Protein AF-A0A660PLL9-F1 (afdb_monomer_lite)

Radius of gyration: 13.32 Å; chains: 1; bounding box: 35×29×28 Å

Foldseek 3Di:
DPLVVQLVVLVVVCVVPVPDLVSLLSNLVSCVVVVVLVSVVVSLVVSCVSPVLRLSSLVSQLSSCVVVVVLVSNLVSVVSNLVRVPPPPCSVVSCVVSVCSVVD

pLDDT: mean 90.84, std 8.7, range [59.19, 98.12]

Structure (mmCIF, N/CA/C/O backbone):
data_AF-A0A660PLL9-F1
#
_entry.id   AF-A0A660PLL9-F1
#
loop_
_atom_site.group_PDB
_atom_site.id
_atom_site.type_symbol
_atom_site.label_atom_id
_atom_site.label_alt_id
_atom_site.label_comp_id
_atom_site.label_asym_id
_atom_site.label_entity_id
_atom_site.label_seq_id
_atom_site.pdbx_PDB_ins_code
_atom_site.Cartn_x
_atom_site.Cartn_y
_atom_site.Cartn_z
_atom_site.occupancy
_atom_site.B_iso_or_equiv
_atom_site.auth_seq_id
_atom_site.auth_comp_id
_atom_site.auth_asym_id
_atom_site.auth_atom_id
_atom_site.pdbx_PDB_model_num
ATOM 1 N N . GLY A 1 1 ? 3.786 17.195 -5.603 1.00 59.19 1 GLY A N 1
ATOM 2 C CA . GLY A 1 1 ? 5.044 16.504 -5.950 1.00 59.19 1 GLY A CA 1
ATOM 3 C C . GLY A 1 1 ? 4.997 16.076 -7.402 1.00 59.19 1 GLY A C 1
ATOM 4 O O . GLY A 1 1 ? 3.917 15.744 -7.876 1.00 59.19 1 GLY A O 1
ATOM 5 N N . ASN A 1 2 ? 6.122 16.110 -8.116 1.00 79.19 2 ASN A N 1
ATOM 6 C CA . ASN A 1 2 ? 6.181 15.694 -9.519 1.00 79.19 2 ASN A CA 1
ATOM 7 C C . ASN A 1 2 ? 6.336 14.163 -9.621 1.00 79.19 2 ASN A C 1
ATOM 9 O O . ASN A 1 2 ? 7.442 13.624 -9.657 1.00 79.19 2 ASN A O 1
ATOM 13 N N . TYR A 1 3 ? 5.212 13.444 -9.615 1.00 81.62 3 TYR A N 1
ATOM 14 C CA . TYR A 1 3 ? 5.205 11.974 -9.643 1.00 81.62 3 TYR A CA 1
ATOM 15 C C . TYR A 1 3 ? 5.671 11.387 -10.984 1.00 81.62 3 TYR A C 1
ATOM 17 O O . TYR A 1 3 ? 6.140 10.247 -11.025 1.00 81.62 3 TYR A O 1
ATOM 25 N N . ILE A 1 4 ? 5.594 12.166 -12.067 1.00 79.44 4 ILE A N 1
ATOM 26 C CA . ILE A 1 4 ? 6.080 11.774 -13.396 1.00 79.44 4 ILE A CA 1
ATOM 27 C C . ILE A 1 4 ? 7.610 11.697 -13.373 1.00 79.44 4 ILE A C 1
ATOM 29 O O . ILE A 1 4 ? 8.193 10.669 -13.727 1.00 79.44 4 ILE A O 1
ATOM 33 N N . GLU A 1 5 ? 8.265 12.744 -12.872 1.00 76.44 5 GLU A N 1
ATOM 34 C CA . GLU A 1 5 ? 9.718 12.756 -12.682 1.00 76.44 5 GLU A CA 1
ATOM 35 C C . GLU A 1 5 ? 10.170 11.687 -11.685 1.00 76.44 5 GLU A C 1
ATOM 37 O O . GLU A 1 5 ? 11.112 10.947 -11.974 1.00 76.44 5 GLU A O 1
ATOM 42 N N . ALA A 1 6 ? 9.452 11.516 -10.568 1.00 79.00 6 ALA A N 1
ATOM 43 C CA . ALA A 1 6 ? 9.747 10.456 -9.605 1.00 79.00 6 ALA A CA 1
ATOM 44 C C . ALA A 1 6 ? 9.722 9.065 -10.264 1.00 79.00 6 ALA A C 1
ATOM 46 O O . ALA A 1 6 ? 10.640 8.268 -10.071 1.00 79.00 6 ALA A O 1
ATOM 47 N N . THR A 1 7 ? 8.725 8.790 -11.109 1.00 80.44 7 THR A N 1
ATOM 48 C CA . THR A 1 7 ? 8.626 7.519 -11.846 1.00 80.44 7 THR A CA 1
ATOM 49 C C . THR A 1 7 ? 9.802 7.327 -12.803 1.00 80.44 7 THR A C 1
ATOM 51 O O . THR A 1 7 ? 10.340 6.222 -12.905 1.00 80.44 7 THR A O 1
ATOM 54 N N . ASN A 1 8 ? 10.247 8.391 -13.477 1.00 81.31 8 ASN A N 1
ATOM 55 C CA . ASN A 1 8 ? 11.408 8.341 -14.365 1.00 81.31 8 ASN A CA 1
ATOM 56 C C . ASN A 1 8 ? 12.702 8.035 -13.601 1.00 81.31 8 ASN A C 1
ATOM 58 O O . ASN A 1 8 ? 13.425 7.109 -13.985 1.00 81.31 8 ASN A O 1
ATOM 62 N N . CYS A 1 9 ? 12.951 8.738 -12.496 1.00 75.69 9 CYS A N 1
ATOM 63 C CA . CYS A 1 9 ? 14.113 8.513 -11.635 1.00 75.69 9 CYS A CA 1
ATOM 64 C C . CYS A 1 9 ? 14.120 7.091 -11.057 1.00 75.69 9 CYS A C 1
ATOM 66 O O . CYS A 1 9 ? 15.128 6.386 -11.124 1.00 75.69 9 CYS A O 1
ATOM 68 N N . LEU A 1 10 ? 12.975 6.619 -10.562 1.00 80.12 10 LEU A N 1
ATOM 69 C CA . LEU A 1 10 ? 12.848 5.284 -9.979 1.00 80.12 10 LEU A CA 1
ATOM 70 C C . LEU A 1 10 ? 12.976 4.168 -11.023 1.00 80.12 10 LEU A C 1
ATOM 72 O O . LEU A 1 10 ? 13.533 3.109 -10.731 1.00 80.12 10 LEU A O 1
ATOM 76 N N . ARG A 1 11 ? 12.525 4.391 -12.264 1.00 79.12 11 ARG A N 1
ATOM 77 C CA . ARG A 1 11 ? 12.721 3.435 -13.366 1.00 79.12 11 ARG A CA 1
ATOM 78 C C . ARG A 1 11 ? 14.200 3.277 -13.716 1.00 79.12 11 ARG A C 1
ATOM 80 O O . ARG A 1 11 ? 14.623 2.162 -14.018 1.00 79.12 11 ARG A O 1
ATOM 87 N N . LEU A 1 12 ? 14.977 4.361 -13.667 1.00 78.12 12 LEU A N 1
ATOM 88 C CA . LEU A 1 12 ? 16.432 4.304 -13.830 1.00 78.12 12 LEU A CA 1
ATOM 89 C C . LEU A 1 12 ? 17.087 3.582 -12.648 1.00 78.12 12 LEU A C 1
ATOM 91 O O . LEU A 1 12 ? 17.868 2.660 -12.867 1.00 78.12 12 LEU A O 1
ATOM 95 N N . ALA A 1 13 ? 16.694 3.905 -11.414 1.00 73.81 13 ALA A N 1
ATOM 96 C CA . ALA A 1 13 ? 17.194 3.226 -10.218 1.00 73.81 13 ALA A CA 1
ATOM 97 C C . ALA A 1 13 ? 16.912 1.710 -10.241 1.00 73.81 13 ALA A C 1
ATOM 99 O O . ALA A 1 13 ? 17.777 0.909 -9.889 1.00 73.81 13 ALA A O 1
ATOM 100 N N . ARG A 1 14 ? 15.742 1.290 -10.746 1.00 74.75 14 ARG A N 1
ATOM 101 C CA . ARG A 1 14 ? 15.406 -0.131 -10.928 1.00 74.75 14 ARG A CA 1
ATOM 102 C C . ARG A 1 14 ? 16.325 -0.838 -11.926 1.00 74.75 14 ARG A C 1
ATOM 104 O O . ARG A 1 14 ? 16.570 -2.026 -11.765 1.00 74.75 14 ARG A O 1
ATOM 111 N N . LYS A 1 15 ? 16.846 -0.150 -12.950 1.00 76.06 15 LYS A N 1
ATOM 112 C CA . LYS A 1 15 ? 17.834 -0.753 -13.866 1.00 76.06 15 LYS A CA 1
ATOM 113 C C . LYS A 1 15 ? 19.156 -1.061 -13.157 1.00 76.06 15 LYS A C 1
ATOM 115 O O . LYS A 1 15 ? 19.828 -2.006 -13.547 1.00 76.06 15 LYS A O 1
ATOM 120 N N . LEU A 1 16 ? 19.499 -0.286 -12.126 1.00 71.00 16 LEU A N 1
ATOM 121 C CA . LEU A 1 16 ? 20.721 -0.460 -11.337 1.00 71.00 16 LEU A CA 1
ATOM 122 C C . LEU A 1 16 ? 20.561 -1.533 -10.251 1.00 71.00 16 LEU A C 1
ATOM 124 O O . LEU A 1 16 ? 21.476 -2.319 -10.029 1.00 71.00 16 LEU A O 1
ATOM 128 N N . ASN A 1 17 ? 19.396 -1.606 -9.597 1.00 69.44 17 ASN A N 1
ATOM 129 C CA . ASN A 1 17 ? 19.062 -2.693 -8.675 1.00 69.44 17 ASN A CA 1
ATOM 130 C C . ASN A 1 17 ? 17.596 -3.141 -8.853 1.00 69.44 17 ASN A C 1
ATOM 132 O O . ASN A 1 17 ? 16.688 -2.557 -8.252 1.00 69.44 17 ASN A O 1
ATOM 136 N N . PRO A 1 18 ? 17.349 -4.198 -9.648 1.00 64.12 18 PRO A N 1
ATOM 137 C CA . PRO A 1 18 ? 15.996 -4.608 -10.027 1.00 64.12 18 PRO A CA 1
ATOM 138 C C . PRO A 1 18 ? 15.125 -5.151 -8.894 1.00 64.12 18 PRO A C 1
ATOM 140 O O . PRO A 1 18 ? 13.909 -5.226 -9.060 1.00 64.12 18 PRO A O 1
ATOM 143 N N . LYS A 1 19 ? 15.721 -5.561 -7.767 1.00 65.12 19 LYS A N 1
ATOM 144 C CA . LYS A 1 19 ? 15.026 -6.300 -6.697 1.00 65.12 19 LYS A CA 1
ATOM 145 C C . LYS A 1 19 ? 14.934 -5.542 -5.375 1.00 65.12 19 LYS A C 1
ATOM 147 O O . LYS A 1 19 ? 14.463 -6.102 -4.388 1.00 65.12 19 LYS A O 1
ATOM 152 N N . LYS A 1 20 ? 15.360 -4.277 -5.327 1.00 82.44 20 LYS A N 1
ATOM 153 C CA . LYS A 1 20 ? 15.241 -3.482 -4.101 1.00 82.44 20 LYS A CA 1
ATOM 154 C C . LYS A 1 20 ? 13.763 -3.177 -3.828 1.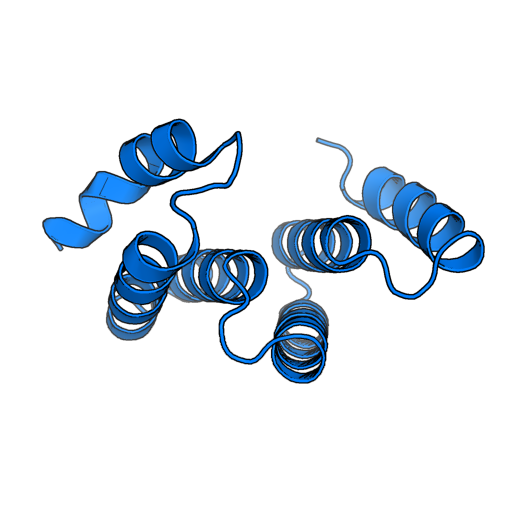00 82.44 20 LYS A C 1
ATOM 156 O O . LYS A 1 20 ? 13.159 -2.392 -4.562 1.00 82.44 20 LYS A O 1
ATOM 161 N N . LYS A 1 21 ? 13.204 -3.791 -2.774 1.00 82.62 21 LYS A N 1
ATOM 162 C CA . LYS A 1 21 ? 11.792 -3.654 -2.360 1.00 82.62 21 LYS A CA 1
ATOM 163 C C . LYS A 1 21 ? 11.359 -2.185 -2.280 1.00 82.62 21 LYS A C 1
ATOM 165 O O . LYS A 1 21 ? 10.331 -1.837 -2.851 1.00 82.62 21 LYS A O 1
ATOM 170 N N . ASP A 1 22 ? 12.201 -1.310 -1.729 1.00 83.06 22 ASP A N 1
ATOM 171 C CA . ASP A 1 22 ? 11.917 0.130 -1.640 1.00 83.06 22 ASP A CA 1
ATOM 172 C C . ASP A 1 22 ? 11.671 0.782 -3.005 1.00 83.06 22 ASP A C 1
ATOM 174 O O . ASP A 1 22 ? 10.787 1.617 -3.147 1.00 83.06 22 ASP A O 1
ATOM 178 N N . ILE A 1 23 ? 12.438 0.421 -4.040 1.00 86.56 23 ILE A N 1
ATOM 179 C CA . ILE A 1 23 ? 12.273 1.013 -5.379 1.00 86.56 23 ILE A CA 1
ATOM 180 C C . ILE A 1 23 ? 10.939 0.561 -5.986 1.00 86.56 23 ILE A C 1
ATOM 182 O O . ILE A 1 23 ? 10.240 1.355 -6.614 1.00 86.56 23 ILE A O 1
ATOM 186 N N . ILE A 1 24 ? 10.570 -0.704 -5.776 1.00 89.38 24 ILE A N 1
ATOM 187 C CA . ILE A 1 24 ? 9.304 -1.287 -6.242 1.00 89.38 24 ILE A CA 1
ATOM 188 C C . ILE A 1 24 ? 8.122 -0.605 -5.536 1.00 89.38 24 ILE A C 1
ATOM 190 O O . ILE A 1 24 ? 7.170 -0.198 -6.202 1.00 89.38 24 ILE A O 1
ATOM 194 N N . ALA A 1 25 ? 8.218 -0.408 -4.220 1.00 91.12 25 ALA A N 1
ATOM 195 C CA . ALA A 1 25 ? 7.216 0.290 -3.422 1.00 91.12 25 ALA A CA 1
ATOM 196 C C . ALA A 1 25 ? 7.043 1.752 -3.853 1.00 91.12 25 ALA A C 1
ATOM 198 O O . ALA A 1 25 ? 5.923 2.191 -4.118 1.00 91.12 25 ALA A O 1
ATOM 199 N N . HIS A 1 26 ? 8.145 2.492 -4.012 1.00 91.19 26 HIS A N 1
ATOM 200 C CA . HIS A 1 26 ? 8.097 3.881 -4.467 1.00 91.19 26 HIS A CA 1
ATOM 201 C C . HIS A 1 26 ? 7.546 4.015 -5.895 1.00 91.19 26 HIS A C 1
ATOM 203 O O . HIS A 1 26 ? 6.822 4.970 -6.174 1.00 91.19 26 HIS A O 1
ATOM 209 N N . LEU A 1 27 ? 7.829 3.064 -6.797 1.00 91.81 27 LEU A N 1
ATOM 210 C CA . LEU A 1 27 ? 7.214 3.035 -8.132 1.00 91.81 27 LEU A CA 1
ATOM 211 C C . LEU A 1 27 ? 5.703 2.820 -8.046 1.00 91.81 27 LEU A C 1
ATOM 213 O O . LEU A 1 27 ? 4.946 3.556 -8.678 1.00 91.81 27 LEU A O 1
ATOM 217 N N . GLY A 1 28 ? 5.261 1.844 -7.251 1.00 94.31 28 GLY A N 1
ATOM 218 C CA . GLY A 1 28 ? 3.840 1.585 -7.032 1.00 94.31 28 GLY A CA 1
ATOM 219 C C . GLY A 1 28 ? 3.107 2.803 -6.463 1.00 94.31 28 GLY A C 1
ATOM 220 O O . GLY A 1 28 ? 2.038 3.166 -6.961 1.00 94.31 28 GLY A O 1
ATOM 221 N N . LEU A 1 29 ? 3.722 3.484 -5.492 1.00 93.94 29 LEU A N 1
ATOM 222 C CA . LEU A 1 29 ? 3.212 4.722 -4.904 1.00 93.94 29 LEU A CA 1
ATOM 223 C C . LEU A 1 29 ? 3.133 5.858 -5.936 1.00 93.94 29 LEU A C 1
ATOM 225 O O . LEU A 1 29 ? 2.116 6.545 -6.029 1.00 93.94 29 LEU A O 1
ATOM 229 N N . ALA A 1 30 ? 4.169 6.037 -6.758 1.00 93.12 30 ALA A N 1
ATOM 230 C CA . ALA A 1 30 ? 4.164 7.049 -7.811 1.00 93.12 30 ALA A CA 1
ATOM 231 C C . ALA A 1 30 ? 3.046 6.801 -8.838 1.00 93.12 30 ALA A C 1
ATOM 233 O O . ALA A 1 30 ? 2.377 7.751 -9.254 1.00 93.12 30 ALA A O 1
ATOM 234 N N . TYR A 1 31 ? 2.800 5.542 -9.218 1.00 94.62 31 TYR A N 1
ATOM 235 C CA . TYR A 1 31 ? 1.681 5.184 -10.094 1.00 94.62 31 TYR A CA 1
ATOM 236 C C . TYR A 1 31 ? 0.316 5.403 -9.436 1.00 94.62 31 TYR A C 1
ATOM 238 O O . TYR A 1 31 ? -0.596 5.894 -10.103 1.00 94.62 31 TYR A O 1
ATOM 246 N N . LEU A 1 32 ? 0.192 5.143 -8.131 1.00 95.94 32 LEU A N 1
ATOM 247 C CA . LEU A 1 32 ? -1.040 5.403 -7.381 1.00 95.94 32 LEU A CA 1
ATOM 248 C C . LEU A 1 32 ? -1.397 6.897 -7.399 1.00 95.94 32 LEU A C 1
ATOM 250 O O . LEU A 1 32 ? -2.550 7.274 -7.640 1.00 95.94 32 LEU A O 1
ATOM 254 N N . HIS A 1 33 ? -0.401 7.762 -7.200 1.00 93.06 33 HIS A N 1
ATOM 255 C CA . HIS A 1 33 ? -0.584 9.212 -7.277 1.00 93.06 33 HIS A CA 1
ATOM 256 C C . HIS A 1 33 ? -0.911 9.705 -8.692 1.00 93.06 33 HIS A C 1
ATOM 258 O O . HIS A 1 33 ? -1.636 10.684 -8.836 1.00 93.06 33 HIS A O 1
ATOM 264 N N . GLN A 1 34 ? -0.450 8.998 -9.726 1.00 93.69 34 GLN A N 1
ATOM 265 C CA . GLN A 1 34 ? -0.815 9.244 -11.128 1.00 93.69 34 GLN A CA 1
ATOM 266 C C . GLN A 1 34 ? -2.151 8.602 -11.542 1.00 93.69 34 GLN A C 1
ATOM 268 O O . GLN A 1 34 ? -2.515 8.665 -12.711 1.00 93.69 34 GLN A O 1
ATOM 273 N N . ASN A 1 35 ? -2.894 7.991 -10.613 1.00 93.69 35 ASN A N 1
ATOM 274 C CA . ASN A 1 35 ? -4.165 7.307 -10.882 1.00 93.69 35 ASN A CA 1
ATOM 275 C C . ASN A 1 35 ? -4.057 6.068 -11.800 1.00 93.69 35 ASN A C 1
ATOM 277 O O . ASN A 1 35 ? -5.055 5.619 -12.359 1.00 93.69 35 ASN A O 1
ATOM 281 N N . HIS A 1 36 ? -2.865 5.482 -11.936 1.00 95.75 36 HIS A N 1
ATOM 282 C CA . HIS A 1 36 ? -2.650 4.244 -12.690 1.00 95.75 36 HIS A CA 1
ATOM 283 C C . HIS A 1 36 ? -2.897 3.014 -11.807 1.00 95.75 36 HIS A C 1
ATOM 285 O O . HIS A 1 36 ? -1.958 2.368 -11.338 1.00 95.75 36 HIS A O 1
ATOM 291 N N . ILE A 1 37 ? -4.175 2.724 -11.560 1.00 94.88 37 ILE A N 1
ATOM 292 C CA . ILE A 1 37 ? -4.630 1.674 -10.634 1.00 94.88 37 ILE A CA 1
ATOM 293 C C . ILE A 1 37 ? -4.120 0.282 -11.029 1.00 94.88 37 ILE A C 1
ATOM 295 O O . ILE A 1 37 ? -3.632 -0.468 -10.183 1.00 94.88 37 ILE A O 1
ATOM 299 N N . ASP A 1 38 ? -4.178 -0.035 -12.320 1.00 95.38 38 ASP A N 1
ATOM 300 C CA . ASP A 1 38 ? -3.673 -1.271 -12.922 1.00 95.38 38 ASP A CA 1
ATOM 301 C C . ASP A 1 38 ? -2.188 -1.494 -12.604 1.00 95.38 38 ASP A C 1
ATOM 303 O O . ASP A 1 38 ? -1.780 -2.562 -12.137 1.00 95.38 38 ASP A O 1
ATOM 307 N N . LYS A 1 39 ? -1.374 -0.450 -12.784 1.00 94.06 39 LYS A N 1
ATOM 308 C CA . LYS A 1 39 ? 0.061 -0.506 -12.500 1.00 94.06 39 LYS A CA 1
ATOM 309 C C . LYS A 1 39 ? 0.307 -0.630 -11.008 1.00 94.06 39 LYS A C 1
ATOM 311 O O . LYS A 1 39 ? 1.145 -1.435 -10.613 1.00 94.06 39 LYS A O 1
ATOM 316 N N . THR A 1 40 ? -0.416 0.122 -10.178 1.00 96.56 40 THR A N 1
ATOM 317 C CA . THR A 1 40 ? -0.310 0.014 -8.718 1.00 96.56 40 THR A CA 1
ATOM 318 C C . THR A 1 40 ? -0.546 -1.421 -8.251 1.00 96.56 40 THR A C 1
ATOM 320 O O . THR A 1 40 ? 0.282 -1.943 -7.506 1.00 96.56 40 THR A O 1
ATOM 323 N N . LEU A 1 41 ? -1.598 -2.085 -8.741 1.00 95.50 41 LEU A N 1
ATOM 324 C CA . LEU A 1 41 ? -1.882 -3.488 -8.419 1.00 95.50 41 LEU A CA 1
ATOM 325 C C . LEU A 1 41 ? -0.740 -4.422 -8.840 1.00 95.50 41 LEU A C 1
ATOM 327 O O . LEU A 1 41 ? -0.286 -5.230 -8.033 1.00 95.50 41 LEU A O 1
ATOM 331 N N . ALA A 1 42 ? -0.192 -4.249 -10.046 1.00 95.62 42 ALA A N 1
ATOM 332 C CA . ALA A 1 42 ? 0.945 -5.050 -10.503 1.00 95.62 42 ALA A CA 1
ATOM 333 C C . ALA A 1 42 ? 2.195 -4.891 -9.606 1.00 95.62 42 ALA A C 1
ATOM 335 O O . ALA A 1 42 ? 2.939 -5.854 -9.382 1.00 95.62 42 ALA A O 1
ATOM 336 N N . TYR A 1 43 ? 2.437 -3.691 -9.063 1.00 94.88 43 TYR A N 1
ATOM 337 C CA . TYR A 1 43 ? 3.522 -3.468 -8.099 1.00 94.88 43 TYR A CA 1
ATOM 338 C C . TYR A 1 43 ? 3.230 -4.100 -6.734 1.00 94.88 43 TYR A C 1
ATOM 340 O O . TYR A 1 43 ? 4.148 -4.679 -6.151 1.00 94.88 43 TYR A O 1
ATOM 348 N N . CYS A 1 44 ? 1.981 -4.071 -6.256 1.00 95.38 44 CYS A N 1
ATOM 349 C CA . CYS A 1 44 ? 1.575 -4.816 -5.059 1.00 95.38 44 CYS A CA 1
ATOM 350 C C . CYS A 1 44 ? 1.863 -6.315 -5.218 1.00 95.38 44 CYS A C 1
ATOM 352 O O . CYS A 1 44 ? 2.523 -6.908 -4.365 1.00 95.38 44 CYS A O 1
ATOM 354 N N . ASP A 1 45 ? 1.444 -6.913 -6.335 1.00 95.31 45 ASP A N 1
ATOM 355 C CA . ASP A 1 45 ? 1.676 -8.334 -6.617 1.00 95.31 45 ASP A CA 1
ATOM 356 C C . ASP A 1 45 ? 3.168 -8.663 -6.672 1.00 95.31 45 ASP A C 1
ATOM 358 O O . ASP A 1 45 ? 3.612 -9.699 -6.176 1.00 95.31 45 ASP A O 1
ATOM 362 N N . THR A 1 46 ? 3.966 -7.764 -7.250 1.00 94.31 46 THR A N 1
ATOM 363 C CA . THR A 1 46 ? 5.421 -7.923 -7.298 1.00 94.31 46 THR A CA 1
ATOM 364 C C . THR A 1 46 ? 6.023 -7.933 -5.893 1.00 94.31 46 THR A C 1
ATOM 366 O O . THR A 1 46 ? 6.855 -8.792 -5.602 1.00 94.31 46 THR A O 1
ATOM 369 N N . LEU A 1 47 ? 5.594 -7.027 -5.009 1.00 94.62 47 LEU A N 1
ATOM 370 C CA . LEU A 1 47 ? 6.058 -6.999 -3.620 1.00 94.62 47 LEU A CA 1
ATOM 371 C C . LEU A 1 47 ? 5.671 -8.285 -2.876 1.00 94.62 47 LEU A C 1
ATOM 373 O O . LEU A 1 47 ? 6.539 -8.888 -2.249 1.00 94.62 47 LEU A O 1
ATOM 377 N N . PHE A 1 48 ? 4.433 -8.767 -3.034 1.00 94.88 48 PHE A N 1
ATOM 378 C CA . PHE A 1 48 ? 3.981 -10.018 -2.407 1.00 94.88 48 PHE A CA 1
ATOM 379 C C . PHE A 1 48 ? 4.685 -11.273 -2.928 1.00 94.88 48 PHE A C 1
ATOM 381 O O . PHE A 1 48 ? 4.855 -12.241 -2.186 1.00 94.88 48 PHE A O 1
ATOM 388 N N . ARG A 1 49 ? 5.117 -11.279 -4.194 1.00 94.38 49 ARG A N 1
ATOM 389 C CA . ARG A 1 49 ? 5.940 -12.373 -4.737 1.00 94.38 49 ARG A CA 1
ATOM 390 C C . ARG A 1 49 ? 7.332 -12.410 -4.117 1.00 94.38 49 ARG A C 1
ATOM 392 O O . ARG A 1 49 ? 7.885 -13.494 -3.967 1.00 94.38 49 ARG A O 1
ATOM 399 N N . ILE A 1 50 ? 7.904 -11.249 -3.800 1.00 90.75 50 ILE A N 1
ATOM 400 C CA . ILE A 1 50 ? 9.211 -11.164 -3.134 1.00 90.75 50 ILE A CA 1
ATOM 401 C C . ILE A 1 50 ? 9.065 -11.556 -1.665 1.00 90.75 50 ILE A C 1
ATOM 403 O O . ILE A 1 50 ? 9.913 -12.263 -1.127 1.00 90.75 50 ILE A O 1
ATOM 407 N N . ASP A 1 51 ? 8.004 -11.082 -1.020 1.00 91.31 51 ASP A N 1
ATOM 408 C CA . ASP A 1 51 ? 7.730 -11.320 0.385 1.00 91.31 51 ASP A CA 1
ATOM 409 C C . ASP A 1 51 ? 6.224 -11.280 0.640 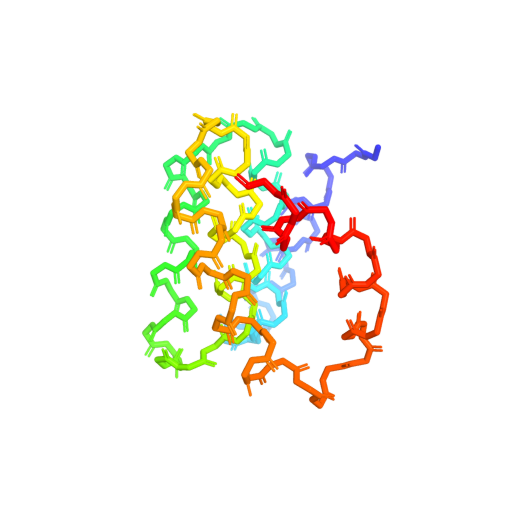1.00 91.31 51 ASP A C 1
ATOM 411 O O . ASP A 1 51 ? 5.576 -10.240 0.523 1.00 91.31 51 ASP A O 1
ATOM 415 N N . LYS A 1 52 ? 5.667 -12.434 1.014 1.00 93.38 52 LYS A N 1
ATOM 416 C CA . LYS A 1 52 ? 4.230 -12.586 1.272 1.00 93.38 52 LYS A CA 1
ATOM 417 C C . LYS A 1 52 ? 3.742 -11.713 2.431 1.00 93.38 52 LYS A C 1
ATOM 419 O O . LYS A 1 52 ? 2.548 -11.445 2.505 1.00 93.38 52 LYS A O 1
ATOM 424 N N . ALA A 1 53 ? 4.647 -11.281 3.307 1.00 95.00 53 ALA A N 1
ATOM 425 C CA . ALA A 1 53 ? 4.379 -10.415 4.445 1.00 95.00 53 ALA A CA 1
ATOM 426 C C . ALA A 1 53 ? 4.961 -8.998 4.253 1.00 95.00 53 ALA A C 1
ATOM 428 O O . ALA A 1 53 ? 5.218 -8.304 5.232 1.00 95.00 53 ALA A O 1
ATOM 429 N N . ALA A 1 54 ? 5.163 -8.553 3.004 1.00 94.69 54 ALA A N 1
ATOM 430 C CA . ALA A 1 54 ? 5.743 -7.248 2.687 1.00 94.69 54 ALA A CA 1
ATOM 431 C C . ALA A 1 54 ? 4.888 -6.078 3.223 1.00 94.69 54 ALA A C 1
ATOM 433 O O . ALA A 1 54 ? 3.803 -5.816 2.685 1.00 94.69 54 ALA A O 1
ATOM 434 N N . PRO A 1 55 ? 5.377 -5.292 4.201 1.00 95.69 55 PRO A N 1
ATOM 435 C CA . PRO A 1 55 ? 4.624 -4.155 4.724 1.00 95.69 55 PRO A CA 1
ATOM 436 C C . PRO A 1 55 ? 4.388 -3.077 3.666 1.00 95.69 55 PRO A C 1
ATOM 438 O O . PRO A 1 55 ? 3.332 -2.452 3.647 1.00 95.69 55 PRO A O 1
ATOM 441 N N . GLU A 1 56 ? 5.324 -2.875 2.737 1.00 94.75 56 GLU A N 1
ATOM 442 C CA . GLU A 1 56 ? 5.154 -1.932 1.629 1.00 94.75 56 GLU A CA 1
ATOM 443 C C . GLU A 1 56 ? 3.960 -2.296 0.740 1.00 94.75 56 GLU A C 1
ATOM 445 O O . GLU A 1 56 ? 3.269 -1.411 0.236 1.00 94.75 56 GLU A O 1
ATOM 450 N N . ALA A 1 57 ? 3.703 -3.594 0.557 1.00 96.50 57 ALA A N 1
ATOM 451 C CA . ALA A 1 57 ? 2.589 -4.074 -0.250 1.00 96.50 57 ALA A CA 1
ATOM 452 C C . ALA A 1 57 ? 1.253 -3.817 0.452 1.00 96.50 57 ALA A C 1
ATOM 454 O O . ALA A 1 57 ? 0.310 -3.326 -0.175 1.00 96.50 57 ALA A O 1
ATOM 455 N N . PHE A 1 58 ? 1.189 -4.084 1.760 1.00 97.69 58 PHE A N 1
ATOM 456 C CA . PHE A 1 58 ? 0.018 -3.771 2.579 1.00 97.69 58 PHE A CA 1
ATOM 457 C C . PHE A 1 58 ? -0.255 -2.265 2.617 1.00 97.69 58 PHE A C 1
ATOM 459 O O . PHE A 1 58 ? -1.384 -1.844 2.377 1.00 97.69 58 PHE A O 1
ATOM 466 N N . LEU A 1 59 ? 0.779 -1.441 2.802 1.00 97.25 59 LEU A N 1
ATOM 467 C CA . LEU A 1 59 ? 0.659 0.016 2.748 1.00 97.25 59 LEU A CA 1
ATOM 468 C C . LEU A 1 59 ? 0.096 0.488 1.401 1.00 97.25 59 LEU A C 1
ATOM 470 O O . LEU A 1 59 ? -0.851 1.273 1.359 1.00 97.25 59 LEU A O 1
ATOM 474 N N . LEU A 1 60 ? 0.644 -0.016 0.294 1.00 97.31 60 LEU A N 1
ATOM 475 C CA . LEU A 1 60 ? 0.221 0.394 -1.041 1.00 97.31 60 LEU A CA 1
ATOM 476 C C . LEU A 1 60 ? -1.222 -0.039 -1.347 1.00 97.31 60 LEU A C 1
ATOM 478 O O . LEU A 1 60 ? -1.996 0.757 -1.884 1.00 97.31 60 LEU A O 1
ATOM 482 N N . LYS A 1 61 ? -1.621 -1.257 -0.952 1.00 97.88 61 LYS A N 1
ATOM 483 C CA . LYS A 1 61 ? -3.014 -1.725 -1.064 1.00 97.88 61 LYS A CA 1
ATOM 484 C C . LYS A 1 61 ? -3.968 -0.941 -0.174 1.00 97.88 61 LYS A C 1
ATOM 486 O O . LYS A 1 61 ? -5.069 -0.630 -0.621 1.00 97.88 61 LYS A O 1
ATOM 491 N N . MET A 1 62 ? -3.565 -0.593 1.047 1.00 97.75 62 MET A N 1
ATOM 492 C CA . MET A 1 62 ? -4.357 0.251 1.944 1.00 97.75 62 MET A CA 1
ATOM 493 C C . MET A 1 62 ? -4.626 1.614 1.298 1.00 97.75 62 MET A C 1
ATOM 495 O O . MET A 1 62 ? -5.781 2.020 1.183 1.00 97.75 62 MET A O 1
ATOM 499 N N . MET A 1 63 ? -3.584 2.291 0.805 1.00 97.69 63 MET A N 1
ATOM 500 C CA . MET A 1 63 ? -3.719 3.597 0.148 1.00 97.69 63 MET A CA 1
ATOM 501 C C . MET A 1 63 ? -4.556 3.524 -1.134 1.00 97.69 63 MET A C 1
ATOM 503 O O . MET A 1 63 ? -5.363 4.415 -1.399 1.00 97.69 63 MET A O 1
ATOM 507 N N . LEU A 1 64 ? -4.394 2.454 -1.918 1.00 97.81 64 LEU A N 1
ATOM 508 C CA . LEU A 1 64 ? -5.234 2.201 -3.083 1.00 97.81 64 LEU A CA 1
ATOM 509 C C . LEU A 1 64 ? -6.705 2.009 -2.689 1.00 97.81 64 LEU A C 1
ATOM 511 O O . LEU A 1 64 ? -7.582 2.592 -3.317 1.00 97.8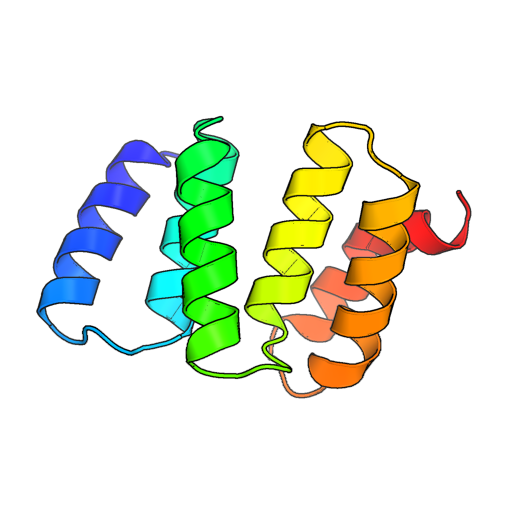1 64 LEU A O 1
ATOM 515 N N . SER A 1 65 ? -6.972 1.244 -1.632 1.00 97.81 65 SER A N 1
ATOM 516 C CA . SER A 1 65 ? -8.335 0.977 -1.157 1.00 97.81 65 SER A CA 1
ATOM 517 C C . SER A 1 65 ? -9.011 2.256 -0.658 1.00 97.81 65 SER A C 1
ATOM 519 O O . SER A 1 65 ? -10.145 2.523 -1.040 1.00 97.81 65 SER A O 1
ATOM 521 N N . ILE A 1 66 ? -8.287 3.114 0.078 1.00 96.94 66 ILE A N 1
ATOM 522 C CA . ILE A 1 66 ? -8.766 4.458 0.457 1.00 96.94 66 ILE A CA 1
ATOM 523 C C . ILE A 1 66 ? -9.162 5.257 -0.788 1.00 96.94 66 ILE A C 1
ATOM 525 O O . ILE A 1 66 ? -10.245 5.832 -0.839 1.00 96.94 66 ILE A O 1
ATOM 529 N N . LYS A 1 67 ? -8.306 5.271 -1.816 1.00 96.19 67 LYS A N 1
ATOM 530 C CA . LYS A 1 67 ? -8.566 6.005 -3.064 1.00 96.19 67 LYS A CA 1
ATOM 531 C C . LYS A 1 67 ? -9.811 5.496 -3.803 1.00 96.19 67 LYS A C 1
ATOM 533 O O . LYS A 1 67 ? -10.471 6.279 -4.479 1.00 96.19 67 LYS A O 1
ATOM 538 N N . LEU A 1 68 ? -10.115 4.205 -3.687 1.00 96.31 68 LEU A N 1
ATOM 539 C CA . LEU A 1 68 ? -11.290 3.566 -4.284 1.00 96.31 68 LEU A CA 1
ATOM 540 C C . LEU A 1 68 ? -12.534 3.612 -3.380 1.00 96.31 68 LEU A C 1
ATOM 542 O O . LEU A 1 68 ? -13.559 3.048 -3.750 1.00 96.31 68 LEU A O 1
ATOM 546 N N . ASN A 1 69 ? -12.462 4.274 -2.218 1.00 96.31 69 ASN A N 1
ATOM 547 C CA . ASN A 1 69 ? -13.493 4.252 -1.172 1.00 96.31 69 ASN A CA 1
ATOM 548 C C . ASN A 1 69 ? -13.844 2.834 -0.676 1.00 96.31 69 ASN A C 1
ATOM 550 O O . ASN A 1 69 ? -14.933 2.595 -0.157 1.00 96.31 69 ASN A O 1
ATOM 554 N N . ASP A 1 70 ? -12.914 1.887 -0.807 1.00 96.94 70 ASP A N 1
ATOM 555 C CA . ASP A 1 70 ? -13.038 0.533 -0.275 1.00 96.94 70 ASP A CA 1
ATOM 556 C C . ASP A 1 70 ? -12.505 0.496 1.162 1.00 96.94 70 ASP A C 1
ATOM 558 O O . ASP A 1 70 ? -11.368 0.102 1.449 1.00 96.94 70 ASP A O 1
ATOM 562 N N . THR A 1 71 ? -13.341 0.966 2.083 1.00 96.25 71 THR A N 1
ATOM 563 C CA . THR A 1 71 ? -13.004 1.062 3.507 1.00 96.25 71 THR A CA 1
ATOM 564 C C . THR A 1 71 ? -12.700 -0.307 4.120 1.00 96.25 71 THR A C 1
ATOM 566 O O . THR A 1 71 ? -11.823 -0.417 4.978 1.00 96.25 71 THR A O 1
ATOM 569 N N . THR A 1 72 ? -13.367 -1.367 3.660 1.00 97.06 72 THR A N 1
ATOM 570 C CA . THR A 1 72 ? -13.155 -2.732 4.162 1.00 97.06 72 THR A CA 1
ATOM 571 C C . THR A 1 72 ? -11.739 -3.208 3.862 1.00 97.06 72 THR A C 1
ATOM 573 O O . THR A 1 72 ? -11.015 -3.615 4.777 1.00 97.06 72 THR A O 1
ATOM 576 N N . ASN A 1 73 ? -11.301 -3.108 2.603 1.00 97.06 73 ASN A N 1
ATOM 577 C CA . ASN A 1 73 ? -9.937 -3.490 2.249 1.00 97.06 73 ASN A CA 1
ATOM 578 C C . ASN A 1 73 ? -8.898 -2.524 2.829 1.00 97.06 73 ASN A C 1
ATOM 580 O O . ASN A 1 73 ? -7.807 -2.969 3.194 1.00 97.06 73 ASN A O 1
ATOM 584 N N . ALA A 1 74 ? -9.218 -1.235 2.979 1.00 98.00 74 ALA A N 1
ATOM 585 C CA . ALA A 1 74 ? -8.321 -0.285 3.633 1.00 98.00 74 ALA A CA 1
ATOM 586 C C . ALA A 1 74 ? -7.997 -0.720 5.072 1.00 98.00 74 ALA A C 1
ATOM 588 O O . ALA A 1 74 ? -6.821 -0.847 5.418 1.00 98.00 74 ALA A O 1
ATOM 589 N N . LYS A 1 75 ? -9.017 -1.043 5.878 1.00 98.00 75 LYS A N 1
ATOM 590 C CA . LYS A 1 75 ? -8.839 -1.519 7.260 1.00 98.00 75 LYS A CA 1
ATOM 591 C C . LYS A 1 75 ? -8.047 -2.816 7.340 1.00 98.00 75 LYS A C 1
ATOM 593 O O . LYS A 1 75 ? -7.121 -2.921 8.143 1.00 98.00 75 LYS A O 1
ATOM 598 N N . LEU A 1 76 ? -8.380 -3.785 6.485 1.00 97.69 76 LEU A N 1
ATOM 599 C CA . LEU A 1 76 ? -7.694 -5.076 6.451 1.00 97.69 76 LEU A CA 1
ATOM 600 C C . LEU A 1 76 ? -6.196 -4.891 6.190 1.00 97.69 76 LEU A C 1
ATOM 602 O O . LEU A 1 76 ? -5.363 -5.394 6.940 1.00 97.69 76 LEU A O 1
ATOM 606 N N . ASN A 1 77 ? -5.840 -4.122 5.160 1.00 97.81 77 ASN A N 1
ATOM 607 C CA . ASN A 1 77 ? -4.435 -3.914 4.816 1.00 97.81 77 ASN A CA 1
ATOM 608 C C . ASN A 1 77 ? -3.711 -3.021 5.839 1.00 97.81 77 ASN A C 1
ATOM 610 O O . ASN A 1 77 ? -2.515 -3.203 6.053 1.00 97.81 77 ASN A O 1
ATOM 614 N N . PHE A 1 78 ? -4.409 -2.106 6.518 1.00 98.12 78 PHE A N 1
ATOM 615 C CA . PHE A 1 78 ? -3.826 -1.349 7.628 1.00 98.12 78 PHE A CA 1
ATOM 616 C C . PHE A 1 78 ? -3.469 -2.246 8.820 1.00 98.12 78 PHE A C 1
ATOM 618 O O . PHE A 1 78 ? -2.389 -2.105 9.397 1.00 98.12 78 PHE A O 1
ATOM 625 N N . ALA A 1 79 ? -4.326 -3.214 9.157 1.00 97.69 79 ALA A N 1
ATOM 626 C CA . ALA A 1 79 ? -4.047 -4.187 10.211 1.00 97.69 79 ALA A CA 1
ATOM 627 C C . ALA A 1 79 ? -2.815 -5.050 9.885 1.00 97.69 79 ALA A C 1
ATOM 629 O O . ALA A 1 79 ? -1.930 -5.211 10.728 1.00 97.69 79 ALA A O 1
ATOM 630 N N . GLU A 1 80 ? -2.705 -5.536 8.646 1.00 98.00 80 GLU A N 1
ATOM 631 C CA . GLU A 1 80 ? -1.522 -6.286 8.205 1.00 98.00 80 GLU A CA 1
ATOM 632 C C . GLU A 1 80 ? -0.259 -5.408 8.177 1.00 98.00 80 GLU A C 1
ATOM 634 O O . GLU A 1 80 ? 0.811 -5.836 8.614 1.00 98.00 80 GLU A O 1
ATOM 639 N N . TYR A 1 81 ? -0.373 -4.138 7.768 1.00 97.31 81 TYR A N 1
ATOM 640 C CA . TYR A 1 81 ? 0.737 -3.187 7.860 1.00 97.31 81 TYR A CA 1
ATOM 641 C C . TYR A 1 81 ? 1.218 -3.005 9.307 1.00 97.31 81 TYR A C 1
ATOM 643 O O . TYR A 1 81 ? 2.421 -3.033 9.561 1.00 97.31 81 TYR A O 1
ATOM 651 N N . LYS A 1 82 ? 0.304 -2.876 10.278 1.00 97.31 82 LYS A N 1
ATOM 652 C CA . LYS A 1 82 ? 0.646 -2.797 11.712 1.00 97.31 82 LYS A CA 1
ATOM 653 C C . LYS A 1 82 ? 1.377 -4.038 12.217 1.00 97.31 82 LYS A C 1
ATOM 655 O O . LYS A 1 82 ? 2.263 -3.945 13.067 1.00 97.31 82 LYS A O 1
ATOM 660 N N . LYS A 1 83 ? 0.994 -5.204 11.706 1.00 97.25 83 LYS A N 1
ATOM 661 C CA . LYS A 1 83 ? 1.576 -6.486 12.095 1.00 97.25 83 LYS A CA 1
ATOM 662 C C . LYS A 1 83 ? 3.010 -6.645 11.592 1.00 97.25 83 LYS A C 1
ATOM 664 O O . LYS A 1 83 ? 3.861 -7.075 12.361 1.00 97.25 83 LYS A O 1
ATOM 669 N N . TYR A 1 84 ? 3.278 -6.278 10.339 1.00 96.06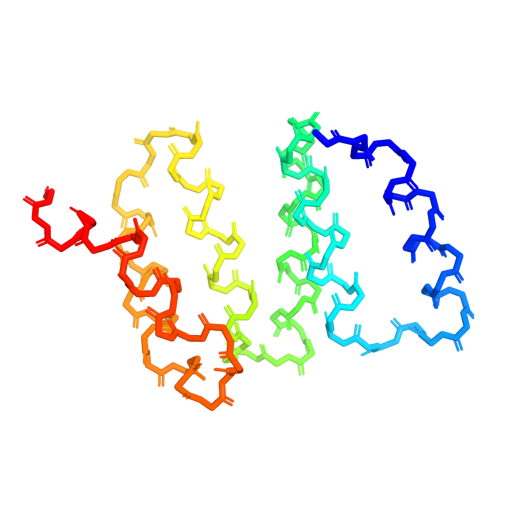 84 TYR A N 1
ATOM 670 C CA . TYR A 1 84 ? 4.568 -6.556 9.694 1.00 96.06 84 TYR A CA 1
ATOM 671 C C . TYR A 1 84 ? 5.490 -5.334 9.554 1.00 96.06 84 TYR A C 1
ATOM 673 O O . TYR A 1 84 ? 6.687 -5.484 9.339 1.00 96.06 84 TYR A O 1
ATOM 681 N N . GLY A 1 85 ? 4.969 -4.111 9.671 1.00 93.69 85 GLY A N 1
ATOM 682 C CA . GLY A 1 85 ? 5.702 -2.872 9.391 1.00 93.69 85 GLY A CA 1
ATOM 683 C C . GLY A 1 85 ? 6.515 -2.294 10.548 1.00 93.69 85 GLY A C 1
ATOM 684 O O . GLY A 1 85 ? 7.121 -1.244 10.363 1.00 93.69 85 GLY A O 1
ATOM 685 N N . GLN A 1 86 ? 6.528 -2.936 11.719 1.00 94.31 86 GLN A N 1
ATOM 686 C CA . GLN A 1 86 ? 7.019 -2.361 12.984 1.00 94.31 86 GLN A CA 1
ATOM 687 C C . GLN A 1 86 ? 8.493 -1.936 12.949 1.00 94.31 86 GLN A C 1
ATOM 689 O O . GLN A 1 86 ? 8.873 -0.980 13.621 1.00 94.31 86 GLN A O 1
ATOM 694 N N . GLU A 1 87 ? 9.308 -2.620 12.145 1.00 91.12 87 GLU A N 1
ATOM 695 C CA . GLU A 1 87 ? 10.742 -2.346 11.999 1.00 91.12 87 GLU A CA 1
ATOM 696 C C . GLU A 1 87 ? 11.049 -1.236 10.978 1.00 91.12 87 GLU A C 1
ATOM 698 O O . GLU A 1 87 ? 12.194 -0.799 10.863 1.00 91.12 87 GLU A O 1
ATOM 703 N N . ARG A 1 88 ? 10.049 -0.754 10.222 1.00 89.38 88 ARG A N 1
ATOM 704 C CA . ARG A 1 88 ? 10.264 0.288 9.207 1.00 89.38 88 ARG A CA 1
ATOM 705 C C . ARG A 1 88 ? 10.457 1.648 9.870 1.00 89.38 88 ARG A C 1
ATOM 707 O O . ARG A 1 88 ? 9.729 2.020 10.790 1.00 89.38 88 ARG A O 1
ATOM 714 N N . SER A 1 89 ? 11.391 2.433 9.340 1.00 90.38 89 SER A N 1
ATOM 715 C CA . SER A 1 89 ? 11.716 3.779 9.835 1.00 90.38 89 SER A CA 1
ATOM 716 C C . SER A 1 89 ? 10.497 4.701 9.928 1.00 90.38 89 SER A C 1
ATOM 718 O O . SER A 1 89 ? 10.344 5.455 10.887 1.00 90.38 89 SER A O 1
ATOM 720 N N . GLU A 1 90 ? 9.603 4.618 8.948 1.00 90.56 90 GLU A N 1
ATOM 721 C CA . GLU A 1 90 ? 8.408 5.450 8.822 1.00 90.56 90 GLU A CA 1
ATOM 722 C C . GLU A 1 90 ? 7.174 4.889 9.550 1.00 90.56 90 GLU A C 1
ATOM 724 O O . GLU A 1 90 ? 6.103 5.497 9.492 1.00 90.56 90 GLU A O 1
ATOM 729 N N . TYR A 1 91 ? 7.300 3.755 10.252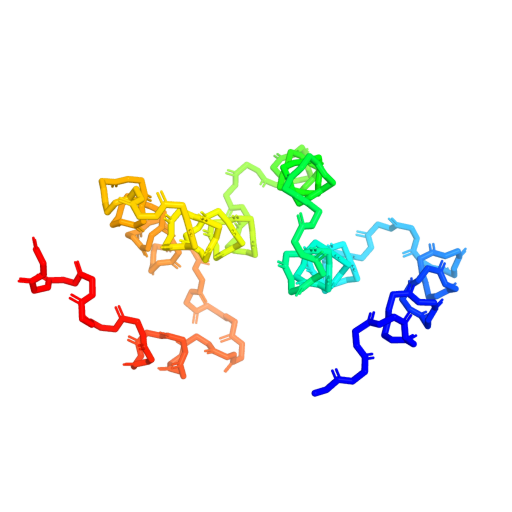 1.00 94.94 91 TYR A N 1
ATOM 730 C CA . TYR A 1 91 ? 6.176 3.041 10.865 1.00 94.94 91 TYR A CA 1
ATOM 731 C C . TYR A 1 91 ? 5.288 3.952 11.718 1.00 94.94 91 TYR A C 1
ATOM 733 O O . TYR A 1 91 ? 4.090 4.079 11.471 1.00 94.94 91 TYR A O 1
ATOM 741 N N . LYS A 1 92 ? 5.883 4.654 12.691 1.00 96.88 92 LYS A N 1
ATOM 742 C CA . LYS A 1 92 ? 5.143 5.518 13.628 1.00 96.88 92 LYS A CA 1
ATOM 743 C C . LYS A 1 92 ? 4.390 6.642 12.916 1.00 96.88 92 LYS A C 1
ATOM 745 O O . LYS A 1 92 ? 3.266 6.962 13.299 1.00 96.88 92 LYS A O 1
ATOM 750 N N . GLN A 1 93 ? 4.997 7.221 11.880 1.00 96.56 93 GLN A N 1
ATOM 751 C CA . GLN A 1 93 ? 4.371 8.279 11.091 1.00 96.56 93 GLN A CA 1
ATOM 752 C C . GLN A 1 93 ? 3.153 7.742 10.337 1.00 96.56 93 GLN A C 1
ATOM 754 O O . GLN A 1 93 ? 2.096 8.368 10.373 1.00 96.56 93 GLN A O 1
ATOM 759 N N . ILE A 1 94 ? 3.278 6.571 9.711 1.00 95.69 94 ILE A N 1
ATOM 760 C CA . ILE A 1 94 ? 2.186 5.948 8.956 1.00 95.69 94 ILE A CA 1
ATOM 761 C C . ILE A 1 94 ? 1.034 5.552 9.882 1.00 95.69 94 ILE A C 1
ATOM 763 O O . ILE A 1 94 ? -0.115 5.857 9.571 1.00 95.69 94 ILE A O 1
ATOM 767 N N . ILE A 1 95 ? 1.310 4.940 11.040 1.00 97.38 95 ILE A N 1
ATOM 768 C CA . ILE A 1 95 ? 0.246 4.596 11.999 1.00 97.38 95 ILE A CA 1
ATOM 769 C C . ILE A 1 95 ? -0.500 5.845 12.463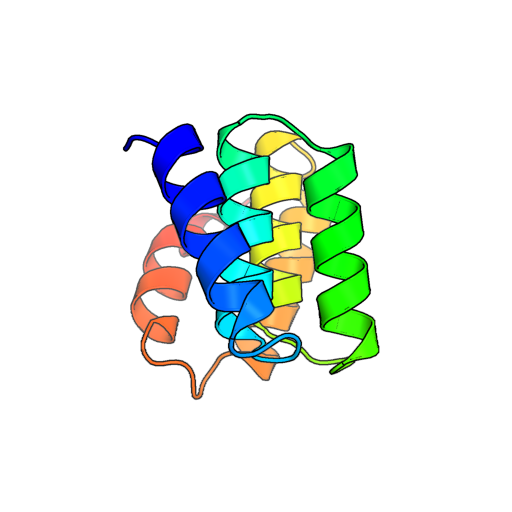 1.00 97.38 95 ILE A C 1
ATOM 771 O O . ILE A 1 95 ? -1.726 5.841 12.496 1.00 97.38 95 ILE A O 1
ATOM 775 N N . SER A 1 96 ? 0.225 6.922 12.770 1.00 96.69 96 SER A N 1
ATOM 776 C CA . SER A 1 96 ? -0.384 8.198 13.154 1.00 96.69 96 SER A CA 1
ATOM 777 C C . SER A 1 96 ? -1.264 8.771 12.037 1.00 96.69 96 SER A C 1
ATOM 779 O O . SER A 1 96 ? -2.415 9.130 12.274 1.00 96.69 96 SER A O 1
ATOM 781 N N . GLN A 1 97 ? -0.756 8.794 10.801 1.00 96.56 97 GLN A N 1
ATOM 782 C CA . GLN A 1 97 ? -1.458 9.351 9.644 1.00 96.56 97 GLN A CA 1
ATOM 783 C C . GLN A 1 97 ? -2.757 8.603 9.306 1.00 96.56 97 GLN A C 1
ATOM 785 O O . GLN A 1 97 ? -3.738 9.234 8.918 1.00 96.56 97 GLN A O 1
ATOM 790 N N . TYR A 1 98 ? -2.767 7.275 9.431 1.00 96.62 98 TYR A N 1
ATOM 791 C CA . TYR A 1 98 ? -3.903 6.434 9.036 1.00 96.62 98 TYR A CA 1
ATOM 792 C C . TYR A 1 98 ? -4.724 5.906 10.218 1.00 96.62 98 TYR A C 1
ATOM 794 O O . TYR A 1 98 ? -5.574 5.039 10.032 1.00 96.62 98 TYR A O 1
ATOM 802 N N . LYS A 1 99 ? -4.526 6.460 11.421 1.00 95.94 99 LYS A N 1
ATOM 803 C CA . LYS A 1 99 ? -5.240 6.053 12.641 1.00 95.94 99 LYS A CA 1
ATOM 804 C C . LYS A 1 99 ? -6.766 6.088 12.493 1.00 95.94 99 LYS A C 1
ATOM 806 O O . LYS A 1 99 ? -7.444 5.235 13.048 1.00 95.94 99 LYS A O 1
ATOM 811 N N . PHE A 1 100 ? -7.297 7.010 11.687 1.00 95.25 100 PHE A N 1
ATOM 812 C CA . PHE A 1 100 ? -8.737 7.121 11.424 1.00 95.25 100 PHE A CA 1
ATOM 813 C C . PHE A 1 100 ? -9.364 5.828 10.869 1.00 95.25 100 PHE A C 1
ATOM 815 O O . PHE A 1 100 ? -10.558 5.611 11.036 1.00 95.25 100 PHE A O 1
ATOM 822 N N . LEU A 1 101 ? -8.583 4.942 10.234 1.00 94.56 101 LEU A N 1
ATOM 823 C CA . LEU A 1 101 ? -9.082 3.648 9.759 1.00 94.56 101 LEU A CA 1
ATOM 824 C C . LEU A 1 101 ? -9.548 2.730 10.902 1.00 94.56 101 LEU A C 1
ATOM 826 O O . LEU A 1 101 ? -10.319 1.811 10.649 1.00 94.56 101 LEU A O 1
ATOM 830 N N . GLU A 1 102 ? -9.102 2.963 12.139 1.00 90.06 102 GLU A N 1
ATOM 831 C CA . GLU A 1 102 ? -9.549 2.219 13.327 1.00 90.06 102 GLU A CA 1
ATOM 832 C C . GLU A 1 102 ? -10.935 2.659 13.815 1.00 90.06 102 GLU A C 1
ATOM 834 O O . GLU A 1 102 ? -11.582 1.923 14.555 1.00 90.06 102 GLU A O 1
ATOM 839 N N . GLU A 1 103 ? -11.370 3.853 13.413 1.00 86.75 103 GLU A N 1
ATOM 840 C CA . GLU A 1 103 ? -12.582 4.516 13.906 1.00 86.75 103 GLU A CA 1
ATOM 841 C C . GLU A 1 103 ? -13.738 4.471 12.894 1.00 86.75 103 GLU A C 1
ATOM 843 O O . GLU A 1 103 ? -14.892 4.693 13.261 1.00 86.75 103 GLU A O 1
ATOM 848 N N . LEU A 1 104 ? -13.429 4.191 11.622 1.00 78.06 104 LEU A N 1
ATOM 849 C CA . LEU A 1 104 ? -14.416 3.919 10.572 1.00 78.06 104 LEU A CA 1
ATOM 850 C C . LEU A 1 104 ? -15.124 2.585 10.804 1.00 78.06 104 LEU A C 1
ATOM 852 O O . LEU A 1 104 ? -16.055 2.270 10.027 1.00 78.06 104 LEU A O 1
#

Sequence (104 aa):
GNYIEATNCLRLARKLNPKKKDIIAHLGLAYLHQNHIDKTLAYCDTLFRIDKAAPEAFLLKMMLSIKLNDTTNAKLNFAEYKKYGQERSEYKQIISQYKFLEEL

Secondary structure (DSSP, 8-state):
--HHHHHHHHHHHHHH-TT-HHHHHHHHHHHHHTT-HHHHHHHHHHHHHH-TT-HHHHHHHHHHHHHTT-HHHHHHHHHHHHHH-TTSTTHHHHHHHTGGGGT-